Protein AF-A0A916F3A0-F1 (afdb_monomer_lite)

Sequence (61 aa):
MFKIDVSVCSKCGGKAKVIASIEDQSVIDKILQHLKVKGALPPLPELLPATRASPGSDWFA

Foldseek 3Di:
DDDDPQQADPPPRHGHDDPDDDDDPVVVVVVVVVCVVVVNDDPPVVVDDPDPDDPPPVVVD

pLDDT: mean 77.33, std 15.47, range [44.88, 97.25]

Secondary structure (DSSP, 8-state):
-----TTB-TTT--B---------HHHHHHHHHHHHHTT-SPPGGGGS---PPPPPGGGG-

Radius of gyration: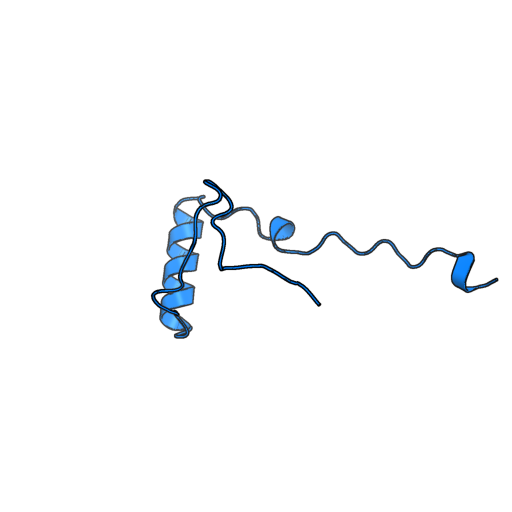 18.03 Å; chains: 1; bounding box: 43×42×30 Å

Structure (mmCIF, N/CA/C/O backbone):
data_AF-A0A916F3A0-F1
#
_entry.id   AF-A0A916F3A0-F1
#
loop_
_atom_site.group_PDB
_atom_site.id
_atom_site.type_symbol
_atom_site.label_atom_id
_atom_site.label_alt_id
_atom_site.label_comp_id
_atom_site.label_asym_id
_atom_site.label_entity_id
_atom_site.label_seq_id
_atom_site.pdbx_PDB_ins_code
_atom_site.Cartn_x
_atom_site.Cartn_y
_atom_site.Cartn_z
_atom_site.occupancy
_atom_site.B_iso_or_equiv
_atom_site.auth_seq_id
_atom_site.auth_comp_id
_atom_site.auth_asym_id
_atom_site.auth_atom_id
_atom_site.pdbx_PDB_model_num
ATOM 1 N N . MET A 1 1 ? 7.972 16.340 -3.166 1.00 46.09 1 MET A N 1
ATOM 2 C CA . MET A 1 1 ? 6.983 15.743 -4.088 1.00 46.09 1 MET A CA 1
ATOM 3 C C . MET A 1 1 ? 7.356 14.281 -4.299 1.00 46.09 1 MET A C 1
ATOM 5 O O . MET A 1 1 ? 8.382 14.036 -4.921 1.00 46.09 1 MET A O 1
ATOM 9 N N . PHE A 1 2 ? 6.599 13.329 -3.746 1.00 44.88 2 PHE A N 1
ATOM 10 C CA . PHE A 1 2 ? 6.813 11.901 -4.014 1.00 44.88 2 PHE A CA 1
ATOM 11 C C . PHE A 1 2 ? 6.126 11.552 -5.336 1.00 44.88 2 PHE A C 1
ATOM 13 O O . PHE A 1 2 ? 4.903 11.576 -5.424 1.00 44.88 2 PHE A O 1
ATOM 20 N N . LYS A 1 3 ? 6.914 11.297 -6.382 1.00 56.44 3 LYS A N 1
ATOM 21 C CA . LYS A 1 3 ? 6.406 10.865 -7.688 1.00 56.44 3 LYS A CA 1
ATOM 22 C C . LYS A 1 3 ? 6.413 9.340 -7.717 1.00 56.44 3 LYS A C 1
ATOM 24 O O . LYS A 1 3 ? 7.420 8.744 -8.081 1.00 56.44 3 LYS A O 1
ATOM 29 N N . ILE A 1 4 ? 5.325 8.720 -7.271 1.00 69.44 4 ILE A N 1
ATOM 30 C CA . ILE A 1 4 ? 5.121 7.280 -7.450 1.00 69.44 4 ILE A CA 1
ATOM 31 C C . ILE A 1 4 ? 4.334 7.117 -8.745 1.00 69.44 4 ILE A C 1
ATOM 33 O O . ILE A 1 4 ? 3.189 7.558 -8.835 1.00 69.44 4 ILE A O 1
ATOM 37 N N . ASP A 1 5 ? 4.969 6.539 -9.760 1.00 76.88 5 ASP A N 1
ATOM 38 C CA . ASP A 1 5 ? 4.303 6.250 -11.023 1.00 76.88 5 ASP A CA 1
ATOM 39 C C . ASP A 1 5 ? 3.503 4.948 -10.896 1.00 76.88 5 ASP A C 1
ATOM 41 O O . ASP A 1 5 ? 4.047 3.847 -10.947 1.00 76.88 5 ASP A O 1
ATOM 45 N N . VAL A 1 6 ? 2.192 5.085 -10.698 1.00 80.25 6 VAL A N 1
ATOM 46 C CA . VAL A 1 6 ? 1.253 3.956 -10.596 1.00 80.25 6 VAL A CA 1
ATOM 47 C C . VAL A 1 6 ? 0.895 3.347 -11.956 1.00 80.25 6 VAL A C 1
ATOM 49 O O . VAL A 1 6 ? 0.130 2.385 -12.010 1.00 80.25 6 VAL A O 1
ATOM 52 N N . SER A 1 7 ? 1.430 3.887 -13.058 1.00 84.94 7 SER A N 1
ATOM 53 C CA . SER A 1 7 ? 1.185 3.380 -14.410 1.00 84.94 7 SER A CA 1
ATOM 54 C C . SER A 1 7 ? 2.103 2.221 -14.809 1.00 84.94 7 SER A C 1
ATOM 56 O O . SER A 1 7 ? 1.867 1.592 -15.842 1.00 84.94 7 SER A O 1
ATOM 58 N N . VAL A 1 8 ? 3.106 1.884 -13.987 1.00 89.56 8 VAL A N 1
ATOM 59 C CA . VAL A 1 8 ? 4.060 0.794 -14.245 1.00 89.56 8 VAL A CA 1
ATOM 60 C C . VAL A 1 8 ? 4.092 -0.184 -13.071 1.00 89.56 8 VAL A C 1
ATOM 62 O O . VAL A 1 8 ? 4.239 0.197 -11.912 1.00 89.56 8 VAL A O 1
ATOM 65 N N . CYS A 1 9 ? 3.970 -1.479 -13.360 1.00 85.69 9 CYS A N 1
ATOM 66 C CA . CYS A 1 9 ? 4.080 -2.521 -12.347 1.00 85.69 9 CYS A CA 1
ATOM 67 C C . CYS A 1 9 ? 5.540 -2.693 -11.902 1.00 85.69 9 CYS A C 1
ATOM 69 O O . CYS A 1 9 ? 6.399 -3.041 -12.708 1.00 85.69 9 CYS A O 1
ATOM 71 N N . SER A 1 10 ? 5.816 -2.558 -10.605 1.00 83.00 10 SER A N 1
ATOM 72 C CA . SER A 1 10 ? 7.168 -2.712 -10.042 1.00 83.00 10 SER A CA 1
ATOM 73 C C . SER A 1 10 ? 7.727 -4.140 -10.092 1.00 83.00 10 SER A C 1
ATOM 75 O O . SER A 1 10 ? 8.929 -4.328 -9.927 1.00 83.00 10 SER A O 1
ATOM 77 N N . LYS A 1 11 ? 6.880 -5.156 -10.304 1.00 85.75 11 LYS A N 1
ATOM 78 C CA . LYS A 1 11 ? 7.301 -6.566 -10.369 1.00 85.75 11 LYS A CA 1
ATOM 79 C C . LYS A 1 11 ? 7.658 -7.022 -11.782 1.00 85.75 11 LYS A C 1
ATOM 81 O O . LYS A 1 11 ? 8.608 -7.778 -11.936 1.00 85.75 11 LYS A O 1
ATOM 86 N N . CYS A 1 12 ? 6.899 -6.594 -12.791 1.00 91.00 12 CYS A N 1
ATOM 87 C CA . CYS A 1 12 ? 7.070 -7.062 -14.172 1.00 91.00 12 CYS A CA 1
ATOM 88 C C . CYS A 1 12 ? 7.399 -5.957 -15.188 1.00 91.00 12 CYS A C 1
ATOM 90 O O . CYS A 1 12 ? 7.683 -6.274 -16.337 1.00 91.00 12 CYS A O 1
ATOM 92 N N . GLY A 1 13 ? 7.340 -4.674 -14.811 1.00 86.56 13 GLY A N 1
ATOM 93 C CA . GLY A 1 13 ? 7.617 -3.542 -15.707 1.00 86.56 13 GLY A CA 1
ATOM 94 C C . GLY A 1 13 ? 6.522 -3.245 -16.741 1.00 86.56 13 GLY A C 1
ATOM 95 O O . GLY A 1 13 ? 6.691 -2.360 -17.575 1.00 86.56 13 GLY A O 1
ATOM 96 N N . GLY A 1 14 ? 5.399 -3.968 -16.708 1.00 91.88 14 GLY A N 1
ATOM 97 C CA . GLY A 1 14 ? 4.264 -3.748 -17.606 1.00 91.88 14 GLY A CA 1
ATOM 98 C C . GLY A 1 14 ? 3.396 -2.549 -17.215 1.00 91.88 14 GLY A C 1
ATOM 99 O O . GLY A 1 14 ? 3.502 -2.023 -16.106 1.00 91.88 14 GLY A O 1
ATOM 100 N N . LYS A 1 15 ? 2.481 -2.150 -18.110 1.00 92.12 15 LYS A N 1
ATOM 101 C CA . LYS A 1 15 ? 1.486 -1.105 -17.819 1.00 92.12 15 LYS A CA 1
ATOM 102 C C . LYS A 1 15 ? 0.510 -1.568 -16.736 1.00 92.12 15 LYS A C 1
ATOM 104 O O . LYS A 1 15 ? -0.139 -2.601 -16.882 1.00 92.12 15 LYS A O 1
ATOM 109 N N . ALA A 1 16 ? 0.378 -0.770 -15.686 1.00 89.62 16 ALA A N 1
ATOM 110 C CA . ALA A 1 16 ? -0.600 -0.928 -14.622 1.00 89.62 16 ALA A CA 1
ATOM 111 C C . ALA A 1 16 ? -1.726 0.108 -14.773 1.00 89.62 16 ALA A C 1
ATOM 113 O O . ALA A 1 16 ? -1.525 1.213 -15.279 1.00 89.62 16 ALA A O 1
ATOM 114 N N . LYS A 1 17 ? -2.935 -0.264 -14.346 1.00 90.81 17 LYS A N 1
ATOM 115 C CA . LYS A 1 17 ? -4.111 0.609 -14.339 1.00 90.81 17 LYS A CA 1
ATOM 116 C C . LYS A 1 17 ? -4.852 0.438 -13.020 1.00 90.81 17 LYS A C 1
ATOM 118 O O . LYS A 1 17 ? -5.099 -0.686 -12.593 1.00 90.81 17 LYS A O 1
ATOM 123 N N . VAL A 1 18 ? -5.241 1.552 -12.407 1.00 87.19 18 VAL A N 1
ATOM 124 C CA . VAL A 1 18 ? -6.114 1.548 -11.229 1.00 87.19 18 VAL A CA 1
ATOM 125 C C . VAL A 1 18 ? -7.529 1.176 -11.673 1.00 87.19 18 VAL A C 1
ATOM 127 O O . VAL A 1 18 ? -8.088 1.812 -12.566 1.00 87.19 18 VAL A O 1
ATOM 130 N N . ILE A 1 19 ? -8.090 0.126 -11.073 1.00 92.25 19 ILE A N 1
ATOM 131 C CA . ILE A 1 19 ? -9.432 -0.387 -11.402 1.00 92.25 19 ILE A CA 1
ATOM 132 C C . ILE A 1 19 ? -10.478 -0.072 -10.328 1.00 92.25 19 ILE A C 1
ATOM 134 O O . ILE A 1 19 ? -11.668 -0.092 -10.622 1.00 92.25 19 ILE A O 1
ATOM 138 N N . ALA A 1 20 ? -10.043 0.218 -9.102 1.00 91.88 20 ALA A N 1
ATOM 139 C CA . ALA A 1 20 ? -10.897 0.577 -7.979 1.00 91.88 20 ALA A CA 1
ATOM 140 C C . ALA A 1 20 ? -10.083 1.331 -6.918 1.00 91.88 20 ALA A C 1
ATOM 142 O O . ALA A 1 20 ? -8.871 1.129 -6.809 1.00 91.88 20 ALA A O 1
ATOM 143 N N . SER A 1 21 ? -10.768 2.162 -6.134 1.00 91.12 21 SER A N 1
ATOM 144 C CA . SER A 1 21 ? -10.254 2.814 -4.926 1.00 91.12 21 SER A CA 1
ATOM 145 C C . SER A 1 21 ? -11.145 2.415 -3.750 1.00 91.12 21 SER A C 1
ATOM 147 O O . SER A 1 21 ? -12.362 2.327 -3.909 1.00 91.12 21 SER A O 1
ATOM 149 N N . ILE A 1 22 ? -10.548 2.139 -2.591 1.00 94.69 22 ILE A N 1
ATOM 150 C CA . ILE A 1 22 ? -11.276 1.845 -1.352 1.00 94.69 22 ILE A CA 1
ATOM 151 C C . ILE A 1 22 ? -11.052 3.031 -0.419 1.00 94.69 22 ILE A C 1
ATOM 153 O O . ILE A 1 22 ? -9.931 3.245 0.033 1.00 94.69 22 ILE A O 1
ATOM 157 N N . GLU A 1 23 ? -12.116 3.783 -0.144 1.00 95.06 23 GLU A N 1
ATOM 158 C CA . GLU A 1 23 ? -12.057 5.014 0.665 1.00 95.06 23 GLU A CA 1
ATOM 159 C C . GLU A 1 23 ? -12.831 4.900 1.988 1.00 95.06 23 GLU A C 1
ATOM 161 O O . GLU A 1 23 ? -12.687 5.742 2.869 1.00 95.06 23 GLU A O 1
ATOM 166 N N . ASP A 1 24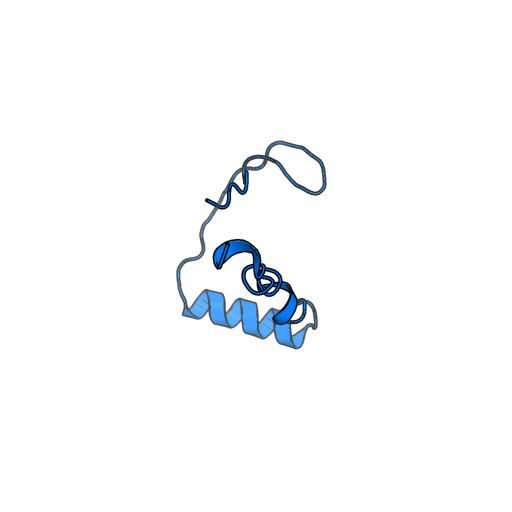 ? -13.633 3.845 2.162 1.00 97.25 24 ASP A N 1
ATOM 167 C CA . ASP A 1 24 ? -14.373 3.598 3.401 1.00 97.25 24 ASP A CA 1
ATOM 168 C C . ASP A 1 24 ? -13.430 3.116 4.513 1.00 97.25 24 ASP A C 1
ATOM 170 O O . ASP A 1 24 ? -12.836 2.033 4.430 1.00 97.25 24 ASP A O 1
ATOM 174 N N . GLN A 1 25 ? -13.346 3.902 5.589 1.00 94.69 25 GLN A N 1
ATOM 175 C CA . GLN A 1 25 ? -12.487 3.625 6.737 1.00 94.69 25 GLN A CA 1
ATOM 176 C C . GLN A 1 25 ? -12.786 2.271 7.393 1.00 94.69 25 GLN A C 1
ATOM 178 O O . GLN A 1 25 ? -11.866 1.541 7.755 1.00 94.69 25 GLN A O 1
ATOM 183 N N . SER A 1 26 ? -14.059 1.882 7.488 1.00 96.12 26 SER A N 1
ATOM 184 C CA . SER A 1 26 ? -14.455 0.619 8.117 1.00 96.12 26 SER A CA 1
ATOM 185 C C . SER A 1 26 ? -13.983 -0.602 7.320 1.00 96.12 26 SER A C 1
ATOM 187 O O . SER A 1 26 ? -13.695 -1.657 7.891 1.00 96.12 26 SER A O 1
ATOM 189 N N . VAL A 1 27 ? -13.887 -0.471 5.994 1.00 96.00 27 VAL A N 1
ATOM 190 C CA . VAL A 1 27 ? -13.379 -1.517 5.100 1.00 96.00 27 VAL A CA 1
ATOM 191 C C . VAL A 1 27 ? -11.857 -1.579 5.176 1.00 96.00 27 VAL A C 1
ATOM 193 O O . VAL A 1 27 ? -11.298 -2.673 5.281 1.00 96.00 27 VAL A O 1
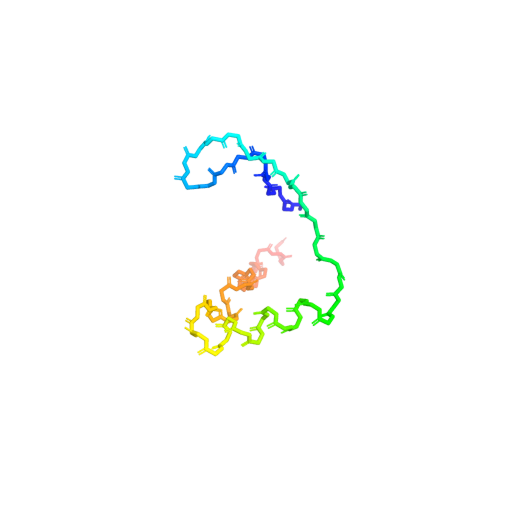ATOM 196 N N . ILE A 1 28 ? -11.192 -0.421 5.186 1.00 94.69 28 ILE A N 1
ATOM 197 C CA . ILE A 1 28 ? -9.737 -0.316 5.358 1.00 94.69 28 ILE A CA 1
ATOM 198 C C . ILE A 1 28 ? -9.312 -0.986 6.670 1.00 94.69 28 ILE A C 1
ATOM 200 O O . ILE A 1 28 ? -8.428 -1.847 6.662 1.00 94.69 28 ILE A O 1
ATOM 204 N N . ASP A 1 29 ? -9.987 -0.674 7.778 1.00 93.88 29 ASP A N 1
ATOM 205 C CA . ASP A 1 29 ? -9.663 -1.222 9.097 1.00 93.88 29 ASP A CA 1
ATOM 206 C C . ASP A 1 29 ? -9.812 -2.750 9.137 1.00 93.88 29 ASP A C 1
ATOM 208 O O . ASP A 1 29 ? -8.939 -3.448 9.664 1.00 93.88 29 ASP A O 1
ATOM 212 N N . LYS A 1 30 ? -10.860 -3.297 8.503 1.00 94.88 30 LYS A N 1
ATOM 213 C CA . LYS A 1 30 ? -11.058 -4.752 8.372 1.00 94.88 30 LYS A CA 1
ATOM 214 C C . LYS A 1 30 ? -9.919 -5.424 7.603 1.00 94.88 30 LYS A C 1
ATOM 216 O O . LYS A 1 30 ? -9.433 -6.476 8.024 1.00 94.88 30 LYS A O 1
ATOM 221 N N . ILE A 1 31 ? -9.471 -4.829 6.495 1.00 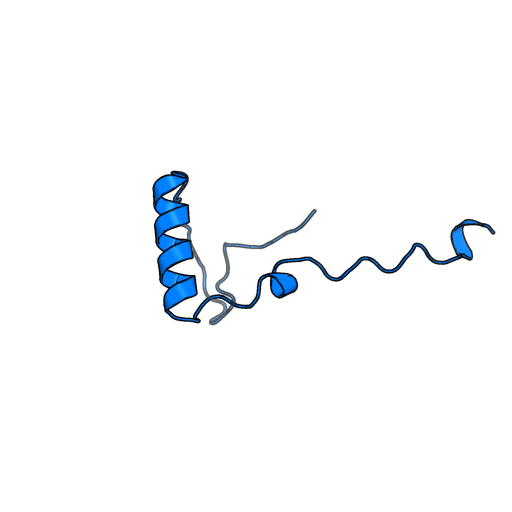93.06 31 ILE A N 1
ATOM 222 C CA . ILE A 1 31 ? -8.349 -5.352 5.700 1.00 93.06 31 ILE A CA 1
ATOM 223 C C . ILE A 1 31 ? -7.067 -5.337 6.536 1.00 93.06 31 ILE A C 1
ATOM 225 O O . ILE A 1 31 ? -6.364 -6.347 6.612 1.00 93.06 31 ILE A O 1
ATOM 229 N N . LEU A 1 32 ? -6.777 -4.218 7.204 1.00 90.56 32 LEU A N 1
ATOM 230 C CA . LEU A 1 32 ? -5.584 -4.079 8.036 1.00 90.56 32 LEU A CA 1
ATOM 231 C C . LEU A 1 32 ? -5.582 -5.070 9.205 1.00 90.56 32 LEU A C 1
ATOM 233 O O . LEU A 1 32 ? -4.548 -5.674 9.488 1.00 90.56 32 LEU A O 1
ATOM 237 N N . GLN A 1 33 ? -6.724 -5.279 9.866 1.00 92.44 33 GLN A N 1
ATOM 238 C CA . GLN A 1 33 ? -6.851 -6.262 10.942 1.00 92.44 33 GLN A CA 1
ATOM 239 C C . GLN A 1 33 ? -6.563 -7.683 10.440 1.00 92.44 33 GLN A C 1
ATOM 241 O O . GLN A 1 33 ? -5.790 -8.411 11.062 1.00 92.44 33 GLN A O 1
ATOM 246 N N . HIS A 1 34 ? -7.121 -8.063 9.289 1.00 90.81 34 HIS A N 1
ATOM 247 C CA . HIS A 1 34 ? -6.880 -9.370 8.674 1.00 90.81 34 HIS A CA 1
ATOM 248 C C . HIS A 1 34 ? -5.405 -9.596 8.320 1.00 90.81 34 HIS A C 1
ATOM 250 O O . HIS A 1 34 ? -4.858 -10.669 8.576 1.00 90.81 34 HIS A O 1
ATOM 256 N N . LEU A 1 35 ? -4.736 -8.579 7.767 1.00 89.00 35 LEU A N 1
ATOM 257 C CA . LEU A 1 35 ? -3.314 -8.653 7.410 1.00 89.00 35 LEU A CA 1
ATOM 258 C C . LEU A 1 35 ? -2.403 -8.770 8.638 1.00 89.00 35 LEU A C 1
ATOM 260 O O . LEU A 1 35 ? -1.434 -9.531 8.597 1.00 89.00 35 LEU A O 1
ATOM 264 N N . LYS A 1 36 ? -2.731 -8.069 9.733 1.00 86.25 36 LYS A N 1
ATOM 265 C CA . LYS A 1 36 ? -2.015 -8.183 11.016 1.00 86.25 36 LYS A CA 1
ATOM 266 C C . LYS A 1 36 ? -2.094 -9.601 11.578 1.00 86.25 36 LYS A C 1
ATOM 268 O O . LYS A 1 36 ? -1.068 -10.153 11.958 1.00 86.25 36 LYS A O 1
ATOM 273 N N . VAL A 1 37 ? -3.283 -10.210 11.578 1.00 86.50 37 VAL A N 1
ATOM 274 C CA . VAL A 1 37 ? -3.480 -11.593 12.056 1.00 86.50 37 VAL A CA 1
ATOM 275 C C . VAL A 1 37 ? -2.684 -12.595 11.217 1.00 86.50 37 VAL A C 1
ATOM 277 O O . VAL A 1 37 ? -2.133 -13.551 11.752 1.00 86.50 37 VAL A O 1
ATOM 280 N N . LYS A 1 38 ? -2.581 -12.368 9.905 1.00 82.31 38 LYS A N 1
ATOM 281 C CA . LYS A 1 38 ? -1.822 -13.236 8.996 1.00 82.31 38 LYS A CA 1
ATOM 282 C C . LYS A 1 38 ? -0.303 -13.047 9.056 1.00 82.31 38 LYS A C 1
ATOM 284 O O . LYS A 1 38 ? 0.398 -13.766 8.352 1.00 82.31 38 LYS A O 1
ATOM 289 N N . GLY A 1 39 ? 0.204 -12.077 9.822 1.00 73.94 39 GLY A N 1
ATOM 290 C CA . GLY A 1 39 ? 1.628 -11.723 9.823 1.00 73.94 39 GLY A CA 1
ATOM 291 C C . GLY A 1 39 ? 2.140 -11.242 8.457 1.00 73.94 39 GLY A C 1
ATOM 292 O O . GLY A 1 39 ? 3.336 -11.283 8.199 1.00 73.94 39 GLY A O 1
ATOM 293 N N . ALA A 1 40 ? 1.235 -10.821 7.566 1.00 70.81 40 ALA A N 1
ATOM 294 C CA . ALA A 1 40 ? 1.548 -10.427 6.191 1.00 70.81 40 ALA A CA 1
ATOM 295 C C . ALA A 1 40 ? 1.821 -8.921 6.054 1.00 70.81 40 ALA A C 1
ATOM 297 O O . ALA A 1 40 ? 2.154 -8.448 4.967 1.00 70.81 40 ALA A O 1
ATOM 298 N N . LEU A 1 41 ? 1.638 -8.160 7.139 1.00 64.06 41 LEU A N 1
ATOM 299 C CA . LEU A 1 41 ? 1.978 -6.748 7.169 1.00 64.06 41 LEU A CA 1
ATOM 300 C C . LEU A 1 41 ? 3.466 -6.603 7.533 1.00 64.06 41 LEU A C 1
ATOM 302 O O . LEU A 1 41 ? 3.852 -7.086 8.602 1.00 64.06 41 LEU A O 1
ATOM 306 N N . PRO A 1 42 ? 4.289 -5.930 6.710 1.00 63.69 42 PRO A N 1
ATOM 307 C CA . PRO A 1 42 ? 5.603 -5.497 7.160 1.00 63.69 42 PRO A CA 1
ATOM 308 C C . PRO A 1 42 ? 5.461 -4.640 8.431 1.00 63.69 42 PRO A C 1
ATOM 310 O O . PRO A 1 42 ? 4.450 -3.940 8.593 1.00 63.69 42 PRO A O 1
ATOM 313 N N . PRO A 1 43 ? 6.415 -4.715 9.374 1.00 59.16 43 PRO A N 1
ATOM 314 C CA . PRO A 1 43 ? 6.359 -3.934 10.599 1.00 59.16 43 PRO A CA 1
ATOM 315 C C . PRO A 1 43 ? 6.246 -2.436 10.267 1.00 59.16 43 PRO A C 1
ATOM 317 O O . PRO A 1 43 ? 6.938 -1.914 9.396 1.00 59.16 43 PRO A O 1
ATOM 320 N N . LEU A 1 44 ? 5.377 -1.730 11.001 1.00 54.41 44 LEU A N 1
ATOM 321 C CA . LEU A 1 44 ? 5.067 -0.299 10.836 1.00 54.41 44 LEU A CA 1
ATOM 322 C C . LEU A 1 44 ? 6.288 0.640 10.627 1.00 54.41 44 LEU A C 1
ATOM 324 O O . LEU A 1 44 ? 6.129 1.613 9.890 1.00 54.41 44 LEU A O 1
ATOM 328 N N . PRO A 1 45 ? 7.490 0.390 11.196 1.00 55.25 45 PRO A N 1
ATOM 329 C CA . PRO A 1 45 ? 8.684 1.194 10.923 1.00 55.25 45 PRO A CA 1
ATOM 330 C C . PRO A 1 45 ? 9.097 1.257 9.446 1.00 55.25 45 PRO A C 1
ATOM 332 O O . PRO A 1 45 ? 9.670 2.261 9.038 1.00 55.25 45 PRO A O 1
ATOM 335 N N . GLU A 1 46 ? 8.787 0.246 8.628 1.00 54.88 46 GLU A N 1
ATOM 336 C CA . GLU A 1 46 ? 9.126 0.239 7.192 1.00 54.88 46 GLU A CA 1
ATOM 337 C C . GLU A 1 46 ? 8.228 1.159 6.347 1.00 54.88 46 GLU A C 1
ATOM 339 O O . GLU A 1 46 ? 8.548 1.453 5.197 1.00 54.88 46 GLU A O 1
ATOM 344 N N . LEU A 1 47 ? 7.109 1.637 6.906 1.00 55.06 47 LEU A N 1
ATOM 345 C CA . LEU A 1 47 ? 6.210 2.596 6.251 1.00 55.06 47 LEU A CA 1
ATOM 346 C C . LEU A 1 47 ? 6.579 4.053 6.544 1.00 55.06 47 LEU A C 1
ATOM 348 O O . LEU A 1 47 ? 5.972 4.970 5.986 1.00 55.06 47 LEU A O 1
ATOM 352 N N . LEU A 1 48 ? 7.555 4.279 7.424 1.00 57.94 48 LEU A N 1
ATOM 353 C CA . LEU A 1 48 ? 8.056 5.610 7.714 1.00 57.94 48 LEU A CA 1
ATOM 354 C C . LEU A 1 48 ? 9.231 5.893 6.772 1.00 57.94 48 LEU A C 1
ATOM 356 O O . LEU A 1 48 ? 10.132 5.060 6.652 1.00 57.94 48 LEU A O 1
ATOM 360 N N . PRO A 1 49 ? 9.265 7.057 6.098 1.00 61.88 49 PRO A N 1
ATOM 361 C CA . PRO A 1 49 ? 10.484 7.476 5.432 1.00 61.88 49 PRO A CA 1
ATOM 362 C C . PRO A 1 49 ? 11.618 7.455 6.460 1.00 61.88 49 PRO A C 1
ATOM 364 O O . PRO A 1 49 ? 11.395 7.827 7.615 1.00 61.88 49 PRO A O 1
ATOM 367 N N . ALA A 1 50 ? 12.810 7.019 6.040 1.00 66.12 50 ALA A N 1
ATOM 368 C CA . ALA A 1 50 ? 13.988 6.998 6.900 1.00 66.12 50 ALA A CA 1
ATOM 369 C C . ALA A 1 50 ? 14.079 8.305 7.699 1.00 66.12 50 ALA A C 1
ATOM 371 O O . ALA A 1 50 ? 13.889 9.387 7.126 1.00 66.12 50 ALA A O 1
ATOM 372 N N . THR A 1 51 ? 14.334 8.196 9.010 1.00 66.94 51 THR A N 1
ATOM 373 C CA . THR A 1 51 ? 14.558 9.345 9.894 1.00 66.94 51 THR A CA 1
ATOM 374 C C . THR A 1 51 ? 15.465 10.323 9.169 1.00 66.94 51 THR A C 1
ATOM 376 O O . THR 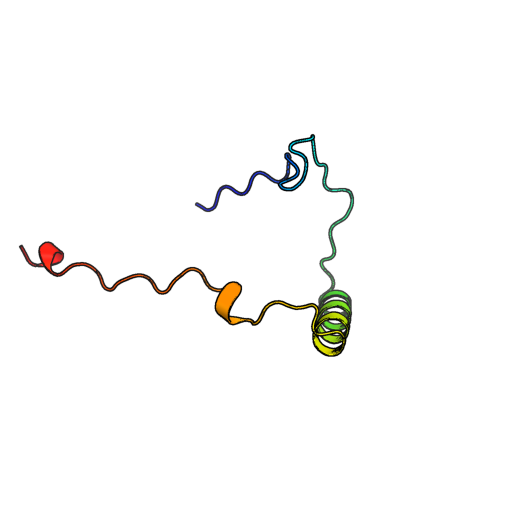A 1 51 ? 16.593 9.976 8.813 1.00 66.94 51 THR A O 1
ATOM 379 N N . ARG A 1 52 ? 14.953 11.526 8.886 1.00 71.19 52 ARG A N 1
ATOM 380 C CA . ARG A 1 52 ? 15.767 12.570 8.267 1.00 71.19 52 ARG A CA 1
ATOM 381 C C . ARG A 1 52 ? 16.972 12.773 9.176 1.00 71.19 52 ARG A C 1
ATOM 383 O O . ARG A 1 52 ? 16.790 13.058 10.359 1.00 71.19 52 ARG A O 1
ATOM 390 N N . ALA A 1 53 ? 18.176 12.588 8.637 1.00 64.31 53 ALA A N 1
ATOM 391 C CA . ALA A 1 53 ? 19.381 13.004 9.334 1.00 64.31 53 ALA A CA 1
ATOM 392 C C . ALA A 1 53 ? 19.194 14.467 9.761 1.00 64.31 53 ALA A C 1
ATOM 394 O O . ALA A 1 53 ? 18.628 15.265 9.004 1.00 64.31 53 ALA A O 1
ATOM 395 N N . SER A 1 54 ? 19.605 14.786 10.990 1.00 64.62 54 SER A N 1
ATOM 396 C CA . SER A 1 54 ? 19.583 16.163 11.487 1.00 64.62 54 SER A CA 1
ATOM 397 C C . SER A 1 54 ? 20.279 17.067 10.459 1.00 64.62 54 SER A C 1
ATOM 399 O O . SER A 1 54 ? 21.264 16.610 9.868 1.00 64.62 54 SER A O 1
ATOM 401 N N . PRO A 1 55 ? 19.791 18.296 10.193 1.00 69.81 55 PRO A N 1
ATOM 402 C CA . PRO A 1 55 ? 20.465 19.213 9.281 1.00 69.81 55 PRO A CA 1
ATOM 403 C C . PRO A 1 55 ? 21.953 19.274 9.633 1.00 69.81 55 PRO A C 1
ATOM 405 O O . PRO A 1 55 ? 22.296 19.456 10.804 1.00 69.81 55 PRO A O 1
ATOM 408 N N . GLY A 1 56 ? 22.822 19.047 8.643 1.00 69.69 56 GLY A N 1
ATOM 409 C CA . GLY A 1 56 ? 24.266 19.131 8.843 1.00 69.69 56 GLY A CA 1
ATOM 410 C C . GLY A 1 56 ? 24.622 20.476 9.472 1.00 69.69 56 GLY A C 1
ATOM 411 O O . GLY A 1 56 ? 23.991 21.491 9.173 1.00 69.69 56 GLY A O 1
ATOM 412 N N . SER A 1 57 ? 25.613 20.487 10.363 1.00 68.50 57 SER A N 1
ATOM 413 C CA . SER A 1 57 ? 26.089 21.689 11.063 1.00 68.50 57 SER A CA 1
ATOM 414 C C . 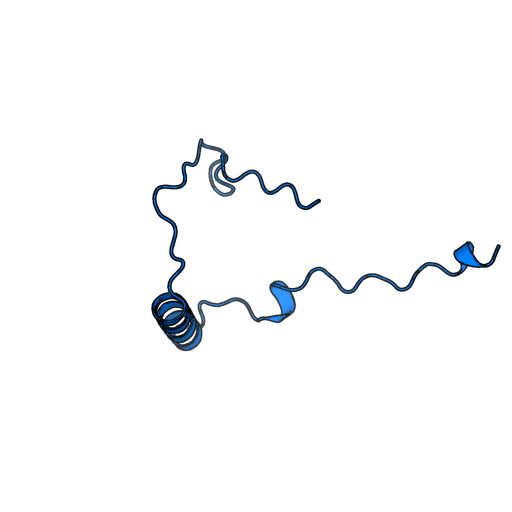SER A 1 57 ? 26.568 22.810 10.131 1.00 68.50 57 SER A C 1
ATOM 416 O O . SER A 1 57 ? 26.789 23.921 10.598 1.00 68.50 57 SER A O 1
ATOM 418 N N . ASP A 1 58 ? 26.666 22.548 8.826 1.00 63.31 58 ASP A N 1
ATOM 419 C CA . ASP A 1 58 ? 26.983 23.525 7.782 1.00 63.31 58 ASP A CA 1
ATOM 420 C C . ASP A 1 58 ? 25.932 24.639 7.635 1.00 63.31 58 ASP A C 1
ATOM 422 O O . ASP A 1 58 ? 26.177 25.623 6.949 1.00 63.31 58 ASP A O 1
ATOM 426 N N . TRP A 1 59 ? 24.765 24.529 8.283 1.00 59.16 59 TRP A N 1
ATOM 427 C CA . TRP A 1 59 ? 23.768 25.609 8.292 1.00 59.16 59 TRP A CA 1
ATOM 428 C C . TRP A 1 59 ? 24.158 26.811 9.168 1.00 59.16 59 TRP A C 1
ATOM 430 O O . TRP A 1 59 ? 23.515 27.856 9.081 1.00 59.16 59 TRP A O 1
ATOM 440 N N . PHE A 1 60 ? 25.186 26.658 10.009 1.00 55.62 60 PHE A N 1
ATOM 441 C CA . PHE A 1 60 ? 25.713 27.714 10.875 1.00 55.62 60 PHE A CA 1
ATOM 442 C C . PHE A 1 60 ? 26.971 28.412 10.321 1.00 55.62 60 PHE A C 1
ATOM 444 O O . PHE A 1 60 ? 27.588 29.179 11.061 1.00 55.62 60 PHE A O 1
ATOM 451 N N . ALA A 1 61 ? 27.371 28.140 9.073 1.00 51.00 61 ALA A N 1
ATOM 452 C CA . ALA A 1 61 ? 28.521 28.780 8.424 1.00 51.00 61 ALA A CA 1
ATOM 453 C C . ALA A 1 61 ? 28.107 29.963 7.536 1.00 51.00 61 ALA A C 1
ATOM 455 O O . ALA A 1 61 ? 27.112 29.826 6.787 1.00 51.00 61 ALA A O 1
#